Protein AF-A0A1A8DP61-F1 (afdb_monomer_lite)

Sequence (142 aa):
QLWLGPAAFINHDCKPNCKFLPGEKNIACVEVIRPISPGEEITCYYGASFFGEGNEMCECCTCERNGEGHFKHKGKQPECEETKDPVGQKYRLRERFLRHHRERGYFASRPITPGIHSGIFKAIPSRNSFTQQMRRNALKNK

Structure (mmCIF, N/CA/C/O backbone):
data_AF-A0A1A8DP61-F1
#
_entry.id   AF-A0A1A8DP61-F1
#
loop_
_atom_site.group_PDB
_atom_site.id
_atom_site.type_symbol
_atom_site.label_atom_id
_atom_site.label_alt_id
_atom_site.label_comp_id
_atom_site.label_asym_id
_atom_site.label_entity_id
_atom_site.label_seq_id
_atom_site.pdbx_PDB_ins_code
_atom_site.Cartn_x
_atom_site.Cartn_y
_atom_site.Cartn_z
_atom_site.occupancy
_atom_site.B_iso_or_equiv
_atom_site.auth_seq_id
_atom_site.auth_comp_id
_atom_site.auth_asym_id
_atom_site.auth_atom_id
_atom_site.pdbx_PDB_model_num
ATOM 1 N N . GLN A 1 1 ? 11.836 9.857 -5.756 1.00 81.38 1 GLN A N 1
ATOM 2 C CA . GLN A 1 1 ? 11.772 8.754 -6.738 1.00 81.38 1 GLN A CA 1
ATOM 3 C C . GLN A 1 1 ? 10.406 8.768 -7.407 1.00 81.38 1 GLN A C 1
ATOM 5 O O . GLN A 1 1 ? 9.420 8.913 -6.695 1.00 81.38 1 GLN A O 1
ATOM 10 N N . LEU A 1 2 ? 10.336 8.635 -8.732 1.00 86.56 2 LEU A N 1
ATOM 11 C CA . LEU A 1 2 ? 9.071 8.479 -9.454 1.00 86.56 2 LEU A CA 1
ATOM 12 C C . LEU A 1 2 ? 8.832 6.988 -9.731 1.00 86.56 2 LEU A C 1
ATOM 14 O O . LEU A 1 2 ? 9.728 6.319 -10.238 1.00 86.56 2 LEU A O 1
ATOM 18 N N . TRP A 1 3 ? 7.645 6.488 -9.393 1.00 86.81 3 TRP A N 1
ATOM 19 C CA . TRP A 1 3 ? 7.223 5.106 -9.635 1.00 86.81 3 TRP A CA 1
ATOM 20 C C . TRP A 1 3 ? 6.145 5.093 -10.721 1.00 86.81 3 TRP A C 1
ATOM 22 O O . TRP A 1 3 ? 5.155 5.813 -10.612 1.00 86.81 3 TRP A O 1
ATOM 32 N N . LEU A 1 4 ? 6.354 4.304 -11.776 1.00 89.94 4 LEU A N 1
ATOM 33 C CA . LEU A 1 4 ? 5.454 4.172 -12.927 1.00 89.94 4 LEU A CA 1
ATOM 34 C C . LEU A 1 4 ? 5.276 2.691 -13.292 1.00 89.94 4 LEU A C 1
ATOM 36 O O . LEU A 1 4 ? 5.991 1.825 -12.792 1.00 89.94 4 LEU A O 1
ATOM 40 N N . GLY A 1 5 ? 4.332 2.409 -14.191 1.00 91.81 5 GLY A N 1
ATOM 41 C CA . GLY A 1 5 ? 4.021 1.051 -14.643 1.00 91.81 5 GLY A CA 1
ATOM 42 C C . GLY A 1 5 ? 2.966 0.353 -13.775 1.00 91.81 5 GLY A C 1
ATOM 43 O O . GLY A 1 5 ? 2.326 1.000 -12.947 1.00 91.81 5 GLY A O 1
ATOM 44 N N . PRO A 1 6 ? 2.753 -0.963 -13.955 1.00 93.31 6 PRO A N 1
ATOM 45 C CA . PRO A 1 6 ? 1.671 -1.693 -13.287 1.00 93.31 6 PRO A CA 1
ATOM 46 C C . PRO A 1 6 ? 1.725 -1.612 -11.757 1.00 93.31 6 PRO A C 1
ATOM 48 O O . PRO A 1 6 ? 0.696 -1.466 -11.103 1.00 93.31 6 PRO A O 1
ATOM 51 N N . ALA A 1 7 ? 2.933 -1.636 -11.188 1.00 92.69 7 ALA A N 1
ATOM 52 C CA . ALA A 1 7 ? 3.150 -1.551 -9.748 1.00 92.69 7 ALA A CA 1
ATOM 53 C C . ALA A 1 7 ? 2.680 -0.216 -9.134 1.00 92.69 7 ALA A C 1
ATOM 55 O O . ALA A 1 7 ? 2.421 -0.164 -7.936 1.00 92.69 7 ALA A O 1
ATOM 56 N N . ALA A 1 8 ? 2.515 0.843 -9.938 1.00 94.25 8 ALA A N 1
ATOM 57 C CA . ALA A 1 8 ? 2.014 2.136 -9.468 1.00 94.25 8 ALA A CA 1
ATOM 58 C C . ALA A 1 8 ? 0.517 2.119 -9.097 1.00 94.25 8 ALA A C 1
ATOM 60 O O . ALA A 1 8 ? 0.042 3.061 -8.469 1.00 94.25 8 ALA A O 1
ATOM 61 N N . PHE A 1 9 ? -0.222 1.067 -9.468 1.00 95.75 9 PHE A N 1
ATOM 62 C CA . PHE A 1 9 ? -1.626 0.873 -9.085 1.00 95.75 9 PHE A CA 1
ATOM 63 C C . PHE A 1 9 ? -1.802 0.085 -7.778 1.00 95.75 9 PHE A C 1
ATOM 65 O O . PHE A 1 9 ? -2.929 -0.091 -7.324 1.00 95.75 9 PHE A O 1
ATOM 72 N N . ILE A 1 10 ? -0.716 -0.423 -7.186 1.00 96.69 10 ILE A N 1
ATOM 73 C CA . ILE A 1 10 ? -0.772 -1.184 -5.933 1.00 96.69 10 ILE A CA 1
ATOM 74 C C . ILE A 1 10 ? -1.010 -0.214 -4.792 1.00 96.69 10 ILE A C 1
ATOM 76 O O . ILE A 1 10 ? -0.174 0.658 -4.579 1.00 96.69 10 ILE A O 1
ATOM 80 N N . ASN A 1 11 ? -2.098 -0.391 -4.046 1.00 97.75 11 ASN A N 1
ATOM 81 C CA . ASN A 1 11 ? -2.468 0.474 -2.930 1.00 97.75 11 ASN A CA 1
ATOM 82 C C . ASN A 1 11 ? -1.607 0.249 -1.677 1.00 97.75 11 ASN A C 1
ATOM 84 O O . ASN A 1 11 ? -0.914 -0.764 -1.523 1.00 97.75 11 ASN A O 1
ATOM 88 N N . HIS A 1 12 ? -1.682 1.217 -0.764 1.00 97.94 12 HIS A N 1
ATOM 89 C CA . HIS A 1 12 ? -1.059 1.136 0.548 1.00 97.94 12 HIS A CA 1
ATOM 90 C C . HIS A 1 12 ? -1.902 0.328 1.537 1.00 97.94 12 HIS A C 1
ATOM 92 O O . HIS A 1 12 ? -3.103 0.564 1.664 1.00 97.94 12 HIS A O 1
ATOM 98 N N . ASP A 1 13 ? -1.248 -0.517 2.330 1.00 98.25 13 ASP A N 1
ATOM 99 C CA . ASP A 1 13 ? -1.798 -1.007 3.594 1.00 98.25 13 ASP A CA 1
ATOM 100 C C . ASP A 1 13 ? -0.703 -1.051 4.675 1.00 98.25 13 ASP A C 1
ATOM 102 O O . ASP A 1 13 ? 0.438 -1.416 4.386 1.00 98.25 13 ASP A O 1
ATOM 106 N N . CYS A 1 14 ? -1.033 -0.663 5.914 1.00 97.31 14 CYS A N 1
ATOM 107 C CA . CYS A 1 14 ? -0.095 -0.678 7.045 1.00 97.31 14 CYS A CA 1
ATOM 108 C C . CYS A 1 14 ? 0.348 -2.102 7.435 1.00 97.31 14 CYS A C 1
ATOM 110 O O . CYS A 1 14 ? 1.405 -2.271 8.042 1.00 97.31 14 CYS A O 1
ATOM 112 N N . LYS A 1 15 ? -0.427 -3.129 7.064 1.00 97.50 15 LYS A N 1
ATOM 113 C CA . LYS A 1 15 ? -0.088 -4.552 7.183 1.00 97.50 15 LYS A CA 1
ATOM 114 C C . LYS A 1 15 ? -0.264 -5.240 5.816 1.00 97.50 15 LYS A C 1
ATOM 116 O O . LYS A 1 15 ? -1.211 -6.008 5.608 1.00 97.50 15 LYS A O 1
ATOM 121 N N . PRO A 1 16 ? 0.652 -4.978 4.870 1.00 97.94 16 PRO A N 1
ATOM 122 C CA . PRO A 1 16 ? 0.499 -5.394 3.480 1.00 97.94 16 PRO A CA 1
ATOM 123 C C . PRO A 1 16 ? 0.636 -6.913 3.290 1.00 97.94 16 PRO A C 1
ATOM 125 O O . PRO A 1 16 ? 1.073 -7.636 4.191 1.00 97.94 16 PRO A O 1
ATOM 128 N N . ASN A 1 17 ? 0.275 -7.416 2.105 1.00 98.06 17 ASN A N 1
ATOM 129 C CA . ASN A 1 17 ? 0.634 -8.780 1.677 1.00 98.06 17 ASN A CA 1
ATOM 130 C C . ASN A 1 17 ? 1.867 -8.858 0.783 1.00 98.06 17 ASN A C 1
ATOM 132 O O . ASN A 1 17 ? 2.411 -9.953 0.618 1.00 98.06 17 ASN A O 1
ATOM 136 N N . CYS A 1 18 ? 2.333 -7.725 0.269 1.00 98.00 18 CYS A N 1
ATOM 137 C CA . CYS A 1 18 ? 3.506 -7.650 -0.578 1.00 98.00 18 CYS A CA 1
ATOM 138 C C . CYS A 1 18 ? 4.481 -6.556 -0.124 1.00 98.00 18 CYS A C 1
ATOM 140 O O . CYS A 1 18 ? 4.142 -5.643 0.632 1.00 98.00 18 CYS A O 1
ATOM 142 N N . LYS A 1 19 ? 5.716 -6.634 -0.619 1.00 96.12 19 LYS A N 1
ATOM 143 C CA . LYS A 1 19 ? 6.719 -5.567 -0.508 1.00 96.12 19 LYS A CA 1
ATOM 144 C C . LYS A 1 19 ? 7.386 -5.320 -1.858 1.00 96.12 19 LYS A C 1
ATOM 146 O O . LYS A 1 19 ? 7.486 -6.225 -2.687 1.00 96.12 19 LYS A O 1
ATOM 151 N N . PHE A 1 20 ? 7.872 -4.101 -2.063 1.00 93.81 20 PHE A N 1
ATOM 152 C CA . PHE A 1 20 ? 8.689 -3.783 -3.228 1.00 93.81 20 PHE A CA 1
ATOM 153 C C . PHE A 1 20 ? 10.116 -4.288 -3.027 1.00 93.81 20 PHE A C 1
ATOM 155 O O . PHE A 1 20 ? 10.739 -4.017 -2.001 1.00 93.81 20 PHE A O 1
ATOM 162 N N . LEU A 1 21 ? 10.636 -4.993 -4.025 1.00 91.88 21 LEU A N 1
ATOM 163 C CA . LEU A 1 21 ? 12.039 -5.353 -4.121 1.00 91.88 21 LEU A CA 1
ATOM 164 C C . LEU A 1 21 ? 12.726 -4.453 -5.150 1.00 91.88 21 LEU A C 1
ATOM 166 O O . LEU A 1 21 ? 12.216 -4.325 -6.270 1.00 91.88 21 LEU A O 1
ATOM 170 N N . PRO A 1 22 ? 13.877 -3.849 -4.811 1.00 87.00 22 PRO A N 1
ATOM 171 C CA . PRO A 1 22 ? 14.697 -3.176 -5.803 1.00 87.00 22 PRO A CA 1
ATOM 172 C C . PRO A 1 22 ? 15.260 -4.224 -6.7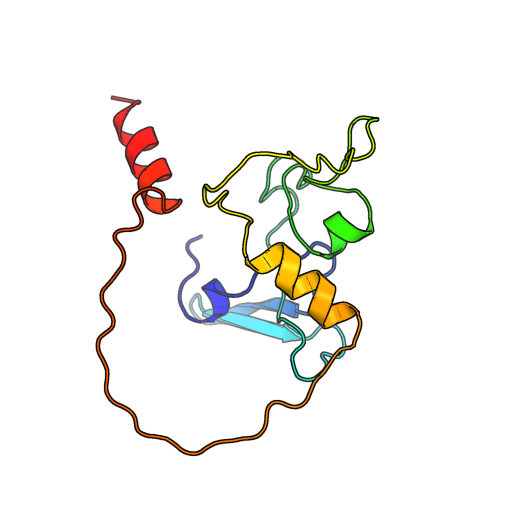70 1.00 87.00 22 PRO A C 1
ATOM 174 O O . PRO A 1 22 ? 15.873 -5.203 -6.350 1.00 87.00 22 PRO A O 1
ATOM 177 N N . GLY A 1 23 ? 15.018 -4.032 -8.062 1.00 82.50 23 GLY A N 1
ATOM 178 C CA . GLY A 1 23 ? 15.614 -4.817 -9.136 1.00 82.50 23 GLY A CA 1
ATOM 179 C C . GLY A 1 23 ? 16.762 -4.071 -9.813 1.00 82.50 23 GLY A C 1
ATOM 180 O O . GLY A 1 23 ? 17.247 -3.039 -9.344 1.00 82.50 23 GLY A O 1
ATOM 181 N N . GLU A 1 24 ? 17.190 -4.587 -10.961 1.00 85.19 24 GLU A N 1
ATOM 182 C CA . GLU A 1 24 ? 18.213 -3.947 -11.785 1.00 85.19 24 GLU A CA 1
ATOM 183 C C . GLU A 1 24 ? 17.661 -2.731 -12.548 1.00 85.19 24 GLU A C 1
ATOM 185 O O . GLU A 1 24 ? 16.478 -2.660 -12.882 1.00 85.19 24 GLU A O 1
ATOM 190 N N . LYS A 1 25 ? 18.538 -1.774 -12.880 1.00 83.81 25 LYS A N 1
ATOM 191 C CA . LYS A 1 25 ? 18.260 -0.673 -13.828 1.00 83.81 25 LYS A CA 1
ATOM 192 C C . LYS A 1 25 ? 16.977 0.130 -13.526 1.00 83.81 25 LYS A C 1
ATOM 194 O O . LYS A 1 25 ? 16.229 0.467 -14.439 1.00 83.81 25 LYS A O 1
ATOM 199 N N . ASN A 1 26 ? 16.751 0.489 -12.258 1.00 82.12 26 ASN A N 1
ATOM 200 C CA . ASN A 1 26 ? 15.581 1.255 -11.784 1.00 82.12 26 ASN A CA 1
ATOM 201 C C . ASN A 1 26 ? 14.229 0.530 -11.916 1.00 82.12 26 ASN A C 1
ATOM 203 O O . ASN A 1 26 ? 13.180 1.174 -11.874 1.00 82.12 26 ASN A O 1
ATOM 207 N N . ILE A 1 27 ? 14.237 -0.794 -12.068 1.00 87.44 27 ILE A N 1
ATOM 208 C CA . ILE A 1 27 ? 13.030 -1.619 -12.038 1.00 87.44 27 ILE A CA 1
ATOM 209 C C . ILE A 1 27 ? 12.773 -2.047 -10.594 1.00 87.44 27 ILE A C 1
ATOM 211 O O . ILE A 1 27 ? 13.706 -2.294 -9.832 1.00 87.44 27 ILE A O 1
ATOM 215 N N . ALA A 1 28 ? 11.504 -2.149 -10.217 1.00 89.81 28 ALA A N 1
ATOM 216 C CA . ALA A 1 28 ? 11.097 -2.742 -8.956 1.00 89.81 28 ALA A CA 1
ATOM 217 C C . ALA A 1 28 ? 10.124 -3.890 -9.214 1.00 89.81 28 ALA A C 1
ATOM 219 O O . ALA A 1 28 ? 9.235 -3.787 -10.063 1.00 89.81 28 ALA A O 1
ATOM 220 N N . CYS A 1 29 ? 10.295 -4.966 -8.458 1.00 91.62 29 CYS A N 1
ATOM 221 C CA . CYS A 1 29 ? 9.402 -6.117 -8.462 1.00 91.62 29 CYS A CA 1
ATOM 222 C C . CYS A 1 29 ? 8.603 -6.158 -7.159 1.00 91.62 29 CYS A C 1
ATOM 224 O O . CYS A 1 29 ? 8.917 -5.461 -6.195 1.00 91.62 29 CYS A O 1
ATOM 226 N N . VAL A 1 30 ? 7.556 -6.974 -7.132 1.00 94.56 30 VAL A N 1
ATOM 227 C CA . VAL A 1 30 ? 6.680 -7.131 -5.969 1.00 94.56 30 VAL A CA 1
ATOM 228 C C . VAL A 1 30 ? 6.837 -8.554 -5.455 1.00 94.56 30 VAL A C 1
ATOM 230 O O . VAL A 1 30 ? 6.611 -9.503 -6.201 1.00 94.56 30 VAL A O 1
ATOM 233 N N . GLU A 1 31 ? 7.245 -8.696 -4.198 1.00 96.25 31 GLU A N 1
ATOM 234 C CA . GLU A 1 31 ? 7.394 -9.988 -3.528 1.00 96.25 31 GLU A CA 1
ATOM 235 C C . GLU A 1 31 ? 6.270 -10.189 -2.515 1.00 96.25 31 GLU A C 1
ATOM 237 O O . GLU A 1 31 ? 5.963 -9.293 -1.725 1.00 96.25 31 GLU A O 1
ATOM 242 N N . VAL A 1 32 ? 5.683 -11.384 -2.532 1.00 97.81 32 VAL A N 1
ATOM 243 C CA . VAL A 1 32 ? 4.643 -11.811 -1.595 1.00 97.81 32 VAL A CA 1
ATOM 244 C C . VAL A 1 32 ? 5.279 -12.136 -0.242 1.00 97.81 32 VAL A C 1
ATOM 246 O O . VAL A 1 32 ? 6.207 -12.935 -0.171 1.00 97.81 32 VAL A O 1
ATOM 249 N N . ILE A 1 33 ? 4.765 -11.547 0.841 1.00 97.62 33 ILE A N 1
ATOM 250 C CA . ILE A 1 33 ? 5.266 -11.759 2.214 1.00 97.62 33 ILE A CA 1
ATOM 251 C C . ILE A 1 33 ? 4.315 -12.581 3.097 1.00 97.62 33 ILE A C 1
ATOM 253 O O . ILE A 1 33 ? 4.676 -12.961 4.208 1.00 97.62 33 ILE A O 1
ATOM 257 N N . ARG A 1 34 ? 3.099 -12.866 2.617 1.00 96.12 34 ARG A N 1
ATOM 258 C CA . ARG A 1 34 ? 2.129 -13.784 3.240 1.00 96.12 34 ARG A CA 1
ATOM 259 C C . ARG A 1 34 ? 1.189 -14.366 2.178 1.00 96.12 34 ARG A C 1
ATOM 261 O O . ARG A 1 34 ? 1.019 -13.722 1.147 1.00 96.12 34 ARG A O 1
ATOM 268 N N . PRO A 1 35 ? 0.546 -15.525 2.409 1.00 97.00 35 PRO A N 1
ATOM 269 C CA . PRO A 1 35 ? -0.415 -16.089 1.460 1.00 97.00 35 PRO A CA 1
ATOM 270 C C . PRO A 1 35 ? -1.502 -15.082 1.046 1.00 97.00 35 PRO A C 1
ATOM 272 O O . PRO A 1 35 ? -1.988 -14.320 1.887 1.00 97.00 35 PRO A O 1
ATOM 275 N N . ILE A 1 36 ? -1.871 -15.104 -0.239 1.00 96.69 36 ILE A N 1
ATOM 276 C CA . ILE A 1 36 ? -2.885 -14.232 -0.853 1.00 96.69 36 ILE A CA 1
ATOM 277 C C . ILE A 1 36 ? -3.982 -15.117 -1.442 1.00 96.69 36 ILE A C 1
ATOM 279 O O . ILE A 1 36 ? -3.699 -15.999 -2.255 1.00 96.69 36 ILE A O 1
ATOM 283 N N . SER A 1 37 ? -5.230 -14.893 -1.035 1.00 96.19 37 SER A N 1
ATOM 284 C CA . SER A 1 37 ? -6.373 -15.653 -1.562 1.00 96.19 37 SER A CA 1
ATOM 285 C C . SER A 1 37 ? -6.879 -15.075 -2.891 1.00 96.19 37 SER A C 1
ATOM 287 O O . SER A 1 37 ? -6.766 -13.868 -3.116 1.00 96.19 37 SER A O 1
ATOM 289 N N . PRO A 1 38 ? -7.501 -15.877 -3.778 1.00 96.12 38 PRO A N 1
ATOM 290 C CA . PRO A 1 38 ? -8.117 -15.354 -4.993 1.00 96.12 38 PRO A CA 1
ATOM 291 C C . PRO A 1 38 ? -9.110 -14.221 -4.699 1.00 96.12 38 PRO A C 1
ATOM 293 O O . PRO A 1 38 ? -10.035 -14.366 -3.901 1.00 96.12 38 PRO A O 1
ATOM 296 N N . GLY A 1 39 ? -8.914 -13.078 -5.359 1.00 95.19 39 GLY A N 1
ATOM 297 C CA . GLY A 1 39 ? -9.726 -11.877 -5.169 1.00 95.19 39 GLY A CA 1
ATOM 298 C C . GLY A 1 39 ? -9.275 -10.961 -4.026 1.00 95.19 39 GLY A C 1
ATOM 299 O O . GLY A 1 39 ? -9.800 -9.848 -3.939 1.00 95.19 39 GLY A O 1
ATOM 300 N N . GLU A 1 40 ? -8.318 -11.369 -3.194 1.00 94.88 40 GLU A N 1
ATOM 301 C CA . GLU A 1 40 ? -7.658 -10.470 -2.246 1.00 94.88 40 GLU A CA 1
ATOM 302 C C . GLU A 1 40 ? -6.855 -9.401 -3.005 1.00 94.88 40 GLU A C 1
ATOM 304 O O . GLU A 1 40 ? -6.253 -9.666 -4.046 1.00 94.88 40 GLU A O 1
ATOM 309 N N . GLU A 1 41 ? -6.891 -8.168 -2.510 1.00 97.38 41 GLU A N 1
ATOM 310 C CA . GLU A 1 41 ? -6.170 -7.046 -3.106 1.00 97.38 41 GLU A CA 1
ATOM 311 C C . GLU A 1 41 ? -4.668 -7.150 -2.820 1.00 97.38 41 GLU A C 1
ATOM 313 O O . GLU A 1 41 ? -4.272 -7.431 -1.690 1.00 97.38 41 GLU A O 1
ATOM 318 N N . ILE A 1 42 ? -3.827 -6.894 -3.825 1.00 97.19 42 ILE A N 1
ATOM 319 C CA . ILE A 1 42 ? -2.377 -6.779 -3.639 1.00 97.19 42 ILE A CA 1
ATOM 320 C C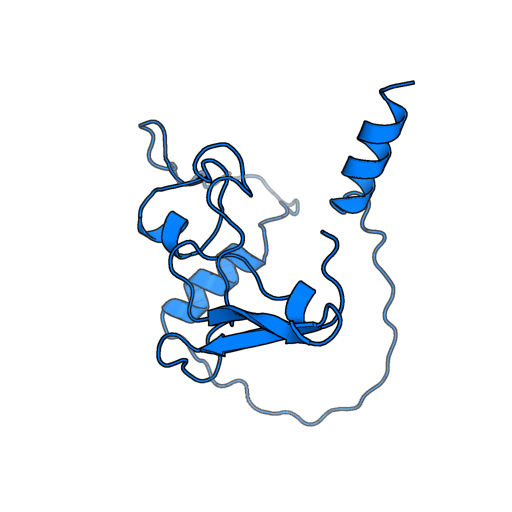 . ILE A 1 42 ? -2.083 -5.407 -3.029 1.00 97.19 42 ILE A C 1
ATOM 322 O O . ILE A 1 42 ? -2.411 -4.385 -3.630 1.00 97.19 42 ILE A O 1
ATOM 326 N N . THR A 1 43 ? -1.439 -5.386 -1.865 1.00 98.25 43 THR A N 1
ATOM 327 C CA . THR A 1 43 ? -1.095 -4.163 -1.131 1.00 98.25 43 THR A CA 1
ATOM 328 C C . THR A 1 43 ? 0.375 -4.161 -0.736 1.00 98.25 43 THR A C 1
ATOM 330 O O . THR A 1 43 ? 0.954 -5.205 -0.431 1.00 98.25 43 THR A O 1
ATOM 333 N N . CYS A 1 44 ? 0.984 -2.976 -0.726 1.00 98.00 44 CYS A N 1
ATOM 334 C CA . CYS A 1 44 ? 2.370 -2.759 -0.313 1.00 98.00 44 CYS A CA 1
ATOM 335 C C . CYS A 1 44 ? 2.453 -1.662 0.750 1.00 98.00 44 CYS A C 1
ATOM 337 O O . CYS A 1 44 ? 1.573 -0.815 0.865 1.00 98.00 44 CYS A O 1
ATOM 339 N N . TYR A 1 45 ? 3.557 -1.622 1.491 1.00 97.44 45 TYR A N 1
ATOM 340 C CA . TYR A 1 45 ? 3.851 -0.499 2.375 1.00 97.44 45 TYR A CA 1
ATOM 341 C C . TYR A 1 45 ? 4.653 0.575 1.639 1.00 97.44 45 TYR A C 1
ATOM 343 O O . TYR A 1 45 ? 5.736 0.310 1.120 1.00 97.44 45 TYR A O 1
ATOM 351 N N . TYR A 1 46 ? 4.124 1.796 1.603 1.00 96.06 46 TYR A N 1
ATOM 352 C CA . TYR A 1 46 ? 4.771 2.922 0.913 1.00 96.06 46 TYR A CA 1
ATOM 353 C C . TYR A 1 46 ? 5.851 3.606 1.760 1.00 96.06 46 TYR A C 1
ATOM 355 O O . TYR A 1 46 ? 6.788 4.181 1.213 1.00 96.06 46 TYR A O 1
ATOM 363 N N . GLY A 1 47 ? 5.709 3.579 3.087 1.00 94.88 47 GLY A N 1
ATOM 364 C CA . GLY A 1 47 ? 6.566 4.308 4.020 1.00 94.88 47 GLY A CA 1
ATOM 365 C C . GLY A 1 47 ? 5.819 4.738 5.284 1.00 94.88 47 GLY A C 1
ATOM 366 O O . GLY A 1 47 ? 4.592 4.673 5.339 1.00 94.88 47 GLY A O 1
ATOM 367 N N . ALA A 1 48 ? 6.570 5.180 6.296 1.00 94.69 48 ALA A N 1
ATOM 368 C CA . ALA A 1 48 ? 6.046 5.512 7.630 1.00 94.69 48 ALA A CA 1
ATOM 369 C C . ALA A 1 48 ? 5.263 6.820 7.720 1.00 94.69 48 ALA A C 1
ATOM 371 O O . ALA A 1 48 ? 4.458 6.973 8.633 1.00 94.69 48 ALA A O 1
ATOM 372 N N . SER A 1 49 ? 5.472 7.728 6.770 1.00 95.19 49 SER A N 1
ATOM 373 C CA . SER A 1 49 ? 4.823 9.039 6.774 1.00 95.19 49 SER A CA 1
ATOM 374 C C . SER A 1 49 ? 4.360 9.453 5.378 1.00 95.19 49 SER A C 1
ATOM 376 O O . SER A 1 49 ? 4.514 10.603 4.972 1.00 95.19 49 SER A O 1
ATOM 378 N N . PHE A 1 50 ? 3.856 8.497 4.590 1.00 96.25 50 PHE A N 1
ATOM 379 C CA . PHE A 1 50 ? 3.346 8.801 3.250 1.00 96.25 50 PHE A CA 1
ATOM 380 C C . PHE A 1 50 ? 2.028 9.582 3.332 1.00 96.25 50 PHE A C 1
ATOM 382 O O . PHE A 1 50 ? 1.814 10.527 2.576 1.00 96.25 50 PHE A O 1
ATOM 389 N N . PHE A 1 51 ? 1.170 9.221 4.290 1.00 96.19 51 PHE A N 1
ATOM 390 C CA . PHE A 1 51 ? -0.113 9.877 4.547 1.00 96.19 51 PHE A CA 1
ATOM 391 C C . PHE A 1 51 ? -0.044 10.746 5.813 1.00 96.19 51 PHE A C 1
ATOM 393 O O . PHE A 1 51 ? -0.797 10.527 6.758 1.00 96.19 51 PHE A O 1
ATOM 400 N N . GLY A 1 52 ? 0.878 11.712 5.855 1.00 94.19 52 GLY A N 1
ATOM 401 C CA . GLY A 1 52 ? 1.132 12.531 7.052 1.00 94.19 52 GLY A CA 1
ATOM 402 C C . GLY A 1 52 ? 2.071 11.859 8.054 1.00 94.19 52 GLY A C 1
ATOM 403 O O . GLY A 1 52 ? 2.525 10.739 7.827 1.00 94.19 52 GLY A O 1
ATOM 404 N N . GLU A 1 53 ? 2.398 12.546 9.150 1.00 94.62 53 GLU A N 1
ATOM 405 C CA . GLU A 1 53 ? 3.324 12.024 10.162 1.00 94.62 53 GLU A CA 1
ATOM 406 C C . GLU A 1 53 ? 2.769 10.742 10.796 1.00 94.62 53 GLU A C 1
ATOM 408 O O . GLU A 1 53 ? 1.617 10.692 11.224 1.00 94.62 53 GLU A O 1
ATOM 413 N N . GLY A 1 54 ? 3.563 9.667 10.787 1.00 94.06 54 GLY A N 1
ATOM 414 C CA . GLY A 1 54 ? 3.125 8.374 11.316 1.00 94.06 54 GLY A CA 1
ATOM 415 C C . GLY A 1 54 ? 1.891 7.804 10.607 1.00 94.06 54 GLY A C 1
ATOM 416 O O . GLY A 1 54 ? 1.139 7.047 11.218 1.00 94.06 54 GLY A O 1
ATOM 417 N N . ASN A 1 55 ? 1.657 8.185 9.343 1.00 96.19 55 ASN A N 1
ATOM 418 C CA . ASN A 1 55 ? 0.494 7.783 8.552 1.00 96.19 55 ASN A CA 1
ATOM 419 C C . ASN A 1 55 ? -0.855 8.148 9.212 1.00 96.19 55 ASN A C 1
ATOM 421 O O . ASN A 1 55 ? -1.845 7.428 9.060 1.00 96.19 55 ASN A O 1
ATOM 425 N N . GLU A 1 56 ? -0.923 9.284 9.915 1.00 95.00 56 GLU A N 1
ATOM 426 C CA . GLU A 1 56 ? -2.137 9.758 10.599 1.00 95.00 56 GLU A CA 1
ATOM 427 C C . GLU A 1 56 ? -3.345 10.009 9.677 1.00 95.00 56 GLU A C 1
ATOM 429 O O . GLU A 1 56 ? -4.475 10.033 10.150 1.00 95.00 56 GLU A O 1
ATOM 434 N N . MET A 1 57 ? -3.142 10.164 8.366 1.00 94.81 57 MET A N 1
ATOM 435 C CA . MET A 1 57 ? -4.214 10.308 7.371 1.00 94.81 57 MET A CA 1
ATOM 436 C C . MET A 1 57 ? -4.419 9.037 6.532 1.00 94.81 57 MET A C 1
ATOM 438 O O . MET A 1 57 ? -5.057 9.090 5.486 1.00 94.81 57 MET A O 1
ATOM 442 N N . CYS A 1 58 ? -3.857 7.893 6.935 1.00 96.81 58 CYS A N 1
ATOM 443 C CA . CYS A 1 58 ? -3.986 6.648 6.179 1.00 96.81 58 CYS A CA 1
ATOM 444 C C . CYS A 1 58 ? -5.416 6.090 6.230 1.00 96.81 58 CYS A C 1
ATOM 446 O O . CYS A 1 58 ? -6.011 5.971 7.301 1.00 96.81 58 CYS A O 1
ATOM 448 N N . GLU A 1 59 ? -5.935 5.698 5.065 1.00 97.00 59 GLU A N 1
ATOM 449 C CA . GLU A 1 59 ? -7.292 5.165 4.877 1.00 97.00 59 GLU A CA 1
ATOM 450 C C . GLU A 1 59 ? -7.301 3.663 4.509 1.00 97.00 59 GLU A C 1
ATOM 452 O O . GLU A 1 59 ? -8.263 3.160 3.925 1.00 97.00 59 GLU A O 1
ATOM 457 N N . CYS A 1 60 ? -6.221 2.930 4.810 1.00 96.50 60 CYS A N 1
ATOM 458 C CA . CYS A 1 60 ? -6.130 1.500 4.498 1.00 96.50 60 CYS A CA 1
ATOM 459 C C . CYS A 1 60 ? -7.037 0.625 5.381 1.00 96.50 60 CYS A C 1
ATOM 461 O O . CYS A 1 60 ? -7.476 1.039 6.458 1.00 96.50 60 CYS A O 1
ATOM 463 N N . CYS A 1 61 ? -7.271 -0.621 4.954 1.00 94.31 61 CYS A N 1
ATOM 464 C CA . CYS A 1 61 ? -8.145 -1.558 5.665 1.00 94.31 61 CYS A CA 1
ATOM 465 C C . CYS A 1 61 ? -7.609 -1.896 7.063 1.00 94.31 61 CYS A C 1
ATOM 467 O O . CYS A 1 61 ? -8.389 -2.031 8.005 1.00 94.31 61 CYS A O 1
ATOM 469 N N . THR A 1 62 ? -6.287 -2.011 7.221 1.00 95.81 62 THR A N 1
ATOM 470 C CA . THR A 1 62 ? -5.676 -2.228 8.543 1.00 95.81 62 THR A CA 1
ATOM 471 C C . THR A 1 62 ? -5.960 -1.072 9.500 1.00 95.81 62 THR A C 1
ATOM 473 O O . THR A 1 62 ? -6.381 -1.312 10.631 1.00 95.81 62 THR A O 1
ATOM 476 N N . CYS A 1 63 ? -5.813 0.176 9.047 1.00 95.50 63 CYS A N 1
ATOM 477 C CA . CYS A 1 63 ? -6.128 1.345 9.868 1.00 95.50 63 CYS A CA 1
ATOM 478 C C . CYS A 1 63 ? -7.621 1.421 10.213 1.00 95.50 63 CYS A C 1
ATOM 480 O O . CYS A 1 63 ? -7.953 1.727 11.355 1.00 95.50 63 CYS A O 1
ATOM 482 N N . GLU A 1 64 ? -8.518 1.093 9.273 1.00 94.06 64 GLU A N 1
ATOM 483 C CA . GLU A 1 64 ? -9.968 1.066 9.531 1.00 94.06 64 GLU A CA 1
ATOM 484 C C . GLU A 1 64 ? -10.322 0.061 10.632 1.00 94.06 64 GLU A C 1
ATOM 486 O O . GLU A 1 64 ? -11.070 0.390 11.551 1.00 94.06 64 GLU A O 1
ATOM 491 N N . ARG A 1 65 ? -9.738 -1.143 10.589 1.00 92.56 65 ARG A N 1
ATOM 492 C CA . ARG A 1 65 ? -9.975 -2.191 11.596 1.00 92.56 65 ARG A CA 1
ATOM 493 C C . ARG A 1 65 ? -9.396 -1.847 12.967 1.00 92.56 65 ARG A C 1
ATOM 495 O O . ARG A 1 65 ? -10.008 -2.189 13.975 1.00 92.56 65 ARG A O 1
ATOM 502 N N . ASN A 1 66 ? -8.240 -1.190 13.007 1.00 93.44 66 ASN A N 1
ATOM 503 C CA . ASN A 1 66 ? -7.559 -0.846 14.255 1.00 93.44 66 ASN A CA 1
ATOM 504 C C . ASN A 1 66 ? -8.046 0.476 14.875 1.00 93.44 66 ASN A C 1
ATOM 506 O O . ASN A 1 66 ? -7.688 0.776 16.011 1.00 93.44 66 ASN A O 1
ATOM 510 N N . GLY A 1 67 ? -8.827 1.286 14.149 1.00 93.75 67 GLY A N 1
ATOM 511 C CA . GLY A 1 67 ? -9.150 2.653 14.573 1.00 93.75 67 GLY A CA 1
ATOM 512 C C . GLY A 1 67 ? -7.921 3.571 14.569 1.00 93.75 67 GLY A C 1
ATOM 513 O O . GLY A 1 67 ? -7.769 4.428 15.437 1.00 93.75 67 GLY A O 1
ATOM 514 N N . GLU A 1 68 ? -7.018 3.365 13.612 1.00 94.50 68 GLU A N 1
ATOM 515 C CA . GLU A 1 68 ? -5.775 4.120 13.428 1.00 94.50 68 GLU A CA 1
ATOM 516 C C . GLU A 1 68 ? -5.847 4.988 12.163 1.00 94.50 68 GLU A C 1
ATOM 518 O O . GLU A 1 68 ? -6.836 4.967 11.427 1.00 94.50 68 GLU A O 1
ATOM 523 N N . GLY A 1 69 ? -4.789 5.759 11.893 1.00 94.88 69 GLY A N 1
ATOM 524 C CA . GLY A 1 69 ? -4.731 6.644 10.730 1.00 94.88 69 GLY A CA 1
ATOM 525 C C . GLY A 1 69 ? -5.918 7.606 10.703 1.00 94.88 69 GLY A C 1
ATOM 526 O O . GLY A 1 69 ? -6.302 8.163 11.735 1.00 94.88 69 GLY A O 1
ATOM 527 N N . HIS A 1 70 ? -6.548 7.738 9.535 1.00 93.69 70 HIS A N 1
ATOM 528 C CA . HIS A 1 70 ? -7.723 8.589 9.353 1.00 93.69 70 HIS A CA 1
ATOM 529 C C . HIS A 1 70 ? -8.890 8.195 10.278 1.00 93.69 70 HIS A C 1
ATOM 531 O O . HIS A 1 70 ? -9.697 9.036 10.671 1.00 93.69 70 HIS A O 1
ATOM 537 N N . PHE A 1 71 ? -8.970 6.918 10.662 1.00 92.00 71 PHE A N 1
ATOM 538 C CA . PHE A 1 71 ? -10.039 6.359 11.493 1.00 92.00 71 PHE A CA 1
ATOM 539 C C . PHE A 1 71 ? -9.774 6.491 12.991 1.00 92.00 71 PHE A C 1
ATOM 541 O O . PHE A 1 71 ? -10.546 5.971 13.800 1.00 92.00 71 PHE A O 1
ATOM 548 N N . LYS A 1 72 ? -8.711 7.205 13.380 1.00 88.56 72 LYS A N 1
ATOM 549 C CA . LYS A 1 72 ? -8.432 7.572 14.766 1.00 88.56 72 LYS A CA 1
ATOM 550 C C . LYS A 1 72 ? -9.473 8.586 15.238 1.00 88.56 72 LYS A C 1
ATOM 552 O O . LYS A 1 72 ? -9.232 9.790 15.307 1.00 88.56 72 LYS A O 1
ATOM 557 N N . HIS A 1 73 ? -10.675 8.095 15.532 1.00 68.81 73 HIS A N 1
ATOM 558 C CA . HIS A 1 73 ? -11.769 8.884 16.070 1.00 68.81 73 HIS A CA 1
ATOM 559 C C . HIS A 1 73 ? -11.291 9.573 17.350 1.00 68.81 73 HIS A C 1
ATOM 561 O O . HIS A 1 73 ? -11.054 8.933 18.374 1.00 68.81 73 HIS A O 1
ATOM 567 N N . LYS A 1 74 ? -11.176 10.904 17.310 1.00 57.78 74 LYS A N 1
ATOM 568 C CA . LYS A 1 74 ? -11.068 11.728 18.516 1.00 57.78 74 LYS A CA 1
ATOM 569 C C . LYS A 1 74 ? -12.393 11.621 19.281 1.00 57.78 74 LYS A C 1
ATOM 571 O O . LYS A 1 74 ? -13.279 12.443 19.098 1.00 57.78 74 LYS A O 1
ATOM 576 N N . GLY A 1 75 ? -12.570 10.564 20.073 1.00 47.78 75 GLY A N 1
ATOM 577 C CA . GLY A 1 75 ? -13.588 10.460 21.126 1.00 47.78 75 GLY A CA 1
ATOM 578 C C . GLY A 1 75 ? -15.070 10.542 20.730 1.00 47.78 75 GLY A C 1
ATOM 579 O O . GLY A 1 75 ? -15.909 10.560 21.623 1.00 47.78 75 GLY A O 1
ATOM 580 N N . LYS A 1 76 ? -15.436 10.573 19.446 1.00 41.41 76 LYS A N 1
ATOM 581 C CA . LYS A 1 76 ? -16.830 10.422 19.013 1.00 41.41 76 LYS A CA 1
ATOM 582 C C . LYS A 1 76 ? -16.937 9.213 18.107 1.00 41.41 76 LYS A C 1
ATOM 584 O O . LYS A 1 76 ? -16.330 9.184 17.035 1.00 41.41 76 LYS A O 1
ATOM 589 N N . GLN A 1 77 ? -17.716 8.229 18.559 1.00 44.47 77 GLN A N 1
ATOM 590 C CA . GLN A 1 77 ? -18.283 7.232 17.662 1.00 44.47 77 GLN A CA 1
ATOM 591 C C . GLN A 1 77 ? -18.867 7.974 16.452 1.00 44.47 77 GLN A C 1
ATOM 593 O O . GLN A 1 77 ? -19.439 9.053 16.641 1.00 44.47 77 GLN A O 1
ATOM 598 N N . PRO A 1 78 ? -18.709 7.458 15.225 1.00 46.84 78 PRO A N 1
ATOM 599 C CA . PRO A 1 78 ? -19.480 7.976 14.117 1.00 46.84 78 PRO A CA 1
ATOM 600 C C . PRO A 1 78 ? -20.938 7.694 14.467 1.00 46.84 78 PRO A C 1
ATOM 602 O O . PRO A 1 78 ? -21.399 6.560 14.354 1.00 46.84 78 PRO A O 1
ATOM 605 N N . GLU A 1 79 ? -21.646 8.713 14.949 1.00 41.56 79 GLU A N 1
ATOM 606 C CA . GLU A 1 79 ? -23.093 8.716 14.863 1.00 41.56 79 GLU A CA 1
ATOM 607 C C . GLU A 1 79 ? -23.380 8.430 13.393 1.00 41.56 79 GLU A C 1
ATOM 609 O O . GLU A 1 79 ? -22.878 9.110 12.490 1.00 41.56 79 GLU A O 1
ATOM 614 N N . CYS A 1 80 ? -24.057 7.316 13.144 1.00 43.22 80 CYS A N 1
ATOM 615 C CA . CYS A 1 80 ? -24.646 7.062 11.855 1.00 43.22 80 CYS A CA 1
ATOM 616 C C . CYS A 1 80 ? -25.643 8.194 11.620 1.00 43.22 80 CYS A C 1
ATOM 618 O O . CYS A 1 80 ? -26.805 8.099 11.996 1.00 43.22 80 CYS A O 1
ATOM 620 N N . GLU A 1 81 ? -25.180 9.290 11.020 1.00 41.50 81 GLU A N 1
ATOM 621 C CA . GLU A 1 81 ? -26.064 10.299 10.470 1.00 41.50 81 GLU A CA 1
ATOM 622 C C . GLU A 1 81 ? -26.822 9.630 9.319 1.00 41.50 81 GLU A C 1
ATOM 624 O O . GLU A 1 81 ? -26.433 9.674 8.148 1.00 41.50 81 GLU A O 1
ATOM 629 N N . GLU A 1 82 ? -27.931 8.974 9.658 1.00 41.53 82 GLU A N 1
ATOM 630 C CA . GLU A 1 82 ? -29.073 8.863 8.771 1.00 41.53 82 GLU A CA 1
ATOM 631 C C . GLU A 1 82 ? -29.562 10.287 8.514 1.00 41.53 82 GLU A C 1
ATOM 633 O O . GLU A 1 82 ? -30.517 10.775 9.116 1.00 41.53 82 GLU A O 1
ATOM 638 N N . THR A 1 83 ? -28.871 10.996 7.620 1.00 38.19 83 THR A N 1
ATOM 639 C CA . THR A 1 83 ? -29.385 12.247 7.088 1.00 38.19 83 THR A CA 1
ATOM 640 C C . THR A 1 83 ? -30.638 11.901 6.301 1.00 38.19 83 THR A C 1
ATOM 642 O O . THR A 1 83 ? -30.556 11.405 5.172 1.00 38.19 83 THR A O 1
ATOM 645 N N . LYS A 1 84 ? -31.794 12.121 6.927 1.00 42.53 84 LYS A N 1
ATOM 646 C CA . LYS A 1 84 ? -33.100 12.199 6.277 1.00 42.53 84 LYS A CA 1
ATOM 647 C C . LYS A 1 84 ? -33.117 13.442 5.384 1.00 42.53 84 LYS A C 1
ATOM 649 O O . LYS A 1 84 ? -33.782 14.416 5.705 1.00 42.53 84 LYS A O 1
ATOM 654 N N . ASP A 1 85 ? -32.380 13.406 4.279 1.00 39.41 85 ASP A N 1
ATOM 655 C CA . ASP A 1 85 ? -32.464 14.424 3.235 1.00 39.41 85 ASP A CA 1
ATOM 656 C C . ASP A 1 85 ? -33.145 13.829 1.995 1.00 39.41 85 ASP A C 1
ATOM 658 O O . ASP A 1 85 ? -32.752 12.752 1.525 1.00 39.41 85 ASP A O 1
ATOM 662 N N . PRO A 1 86 ? -34.182 14.496 1.458 1.00 45.44 86 PRO A N 1
ATOM 663 C CA . PRO A 1 86 ? -34.901 14.029 0.289 1.00 45.44 86 PRO A CA 1
ATOM 664 C C . PRO A 1 86 ? -34.039 14.220 -0.965 1.00 45.44 86 PRO A C 1
ATOM 666 O O . PRO A 1 86 ? -33.437 15.266 -1.171 1.00 45.44 86 PRO A O 1
ATOM 669 N N . VAL A 1 87 ? -34.011 13.186 -1.809 1.00 48.72 87 VAL A N 1
ATOM 670 C CA . VAL A 1 87 ? -33.675 13.227 -3.245 1.00 48.72 87 VAL A CA 1
ATOM 671 C C . VAL A 1 87 ? -32.478 14.123 -3.613 1.00 48.72 87 VAL A C 1
ATOM 673 O O . VAL A 1 87 ? -32.623 15.228 -4.124 1.00 48.72 87 VAL A O 1
ATOM 676 N N . GLY A 1 88 ? -31.262 13.607 -3.446 1.00 41.62 88 GLY A N 1
ATOM 677 C CA . GLY A 1 88 ? -30.071 14.243 -4.009 1.00 41.62 88 GLY A CA 1
ATOM 678 C C . GLY A 1 88 ? -28.826 13.421 -3.732 1.00 41.62 88 GLY A C 1
ATOM 679 O O . GLY A 1 88 ? -28.475 13.187 -2.582 1.00 41.62 88 GLY A O 1
ATOM 680 N N . GLN A 1 89 ? -28.176 12.929 -4.785 1.00 51.38 89 GLN A N 1
ATOM 681 C CA . GLN A 1 89 ? -27.003 12.057 -4.720 1.00 51.38 89 GLN A CA 1
ATOM 682 C C . GLN A 1 89 ? -25.867 12.676 -3.883 1.00 51.38 89 GLN A C 1
ATOM 684 O O . GLN A 1 89 ? -25.016 13.393 -4.406 1.00 51.38 89 GLN A O 1
ATOM 689 N N . LYS A 1 90 ? -25.785 12.325 -2.594 1.00 43.25 90 LYS A N 1
ATOM 690 C CA . LYS A 1 90 ? -24.515 12.378 -1.861 1.00 43.25 90 LYS A CA 1
ATOM 691 C C . LYS A 1 90 ? -23.570 11.399 -2.551 1.00 43.25 90 LYS A C 1
ATOM 693 O O . LYS A 1 90 ? -23.894 10.217 -2.692 1.00 43.25 90 LYS A O 1
ATOM 698 N N . TYR A 1 91 ? -22.401 11.871 -2.975 1.00 45.53 91 TYR A N 1
ATOM 699 C CA . TYR A 1 91 ? -21.297 11.002 -3.367 1.00 45.53 91 TYR A CA 1
ATOM 700 C C . TYR A 1 91 ? -20.857 10.209 -2.127 1.00 45.53 91 TYR A C 1
ATOM 702 O O . TYR A 1 91 ? -19.935 10.589 -1.413 1.00 45.53 91 TYR A O 1
ATOM 710 N N . ARG A 1 92 ? -21.555 9.110 -1.823 1.00 53.16 92 ARG A N 1
ATOM 711 C CA . ARG A 1 92 ? -20.997 8.050 -0.985 1.00 53.16 92 ARG A CA 1
ATOM 712 C C . ARG A 1 92 ? -19.805 7.518 -1.766 1.00 53.16 92 ARG A C 1
ATOM 714 O O . ARG A 1 92 ? -19.989 7.111 -2.913 1.00 53.16 92 ARG A O 1
ATOM 721 N N . LEU A 1 93 ? -18.609 7.519 -1.172 1.00 52.34 93 LEU A N 1
ATOM 722 C CA . LEU A 1 93 ? -17.454 6.822 -1.741 1.00 52.34 93 LEU A CA 1
ATOM 723 C C . LEU A 1 93 ? -17.865 5.369 -1.983 1.00 52.34 93 LEU A C 1
ATOM 725 O O . LEU A 1 93 ? -17.983 4.569 -1.053 1.00 52.34 93 LEU A O 1
ATOM 729 N N . ARG A 1 94 ? -18.172 5.067 -3.245 1.00 51.25 94 ARG A N 1
ATOM 730 C CA . ARG A 1 94 ? -18.808 3.824 -3.691 1.00 51.25 94 ARG A CA 1
ATOM 731 C C . ARG A 1 94 ? -17.989 2.595 -3.292 1.00 51.25 94 ARG A C 1
ATOM 733 O O . ARG A 1 94 ? -18.559 1.536 -3.055 1.00 51.25 94 ARG A O 1
ATOM 740 N N . GLU A 1 95 ? -16.681 2.767 -3.129 1.00 54.44 95 GLU A N 1
ATOM 741 C CA . GLU A 1 95 ? -15.758 1.749 -2.629 1.00 54.44 95 GLU A CA 1
ATOM 742 C C . GLU A 1 95 ? -16.034 1.316 -1.188 1.00 54.44 95 GLU A C 1
ATOM 744 O O . GLU A 1 95 ? -16.069 0.117 -0.930 1.00 54.44 95 GLU A O 1
ATOM 749 N N . ARG A 1 96 ? -16.306 2.239 -0.253 1.00 53.78 96 ARG A N 1
ATOM 750 C CA . ARG A 1 96 ? -16.432 1.900 1.179 1.00 53.78 96 ARG A CA 1
ATOM 751 C C . ARG A 1 96 ? -17.593 0.940 1.459 1.00 53.78 96 ARG A C 1
ATOM 753 O O . ARG A 1 96 ? -17.474 0.032 2.275 1.00 53.78 96 ARG A O 1
ATOM 760 N N . PHE A 1 97 ? -18.705 1.104 0.743 1.00 50.47 97 PHE A N 1
ATOM 761 C CA . PHE A 1 97 ? -19.872 0.224 0.865 1.00 50.47 97 PHE A CA 1
ATOM 762 C C . PHE A 1 97 ? -19.638 -1.155 0.228 1.00 50.47 97 PHE A C 1
ATOM 764 O O . PHE A 1 97 ? -20.042 -2.176 0.784 1.00 50.47 97 PHE A O 1
ATOM 771 N N . LEU A 1 98 ? -18.951 -1.194 -0.918 1.00 56.03 98 LEU A N 1
ATOM 772 C CA . LEU A 1 98 ? -18.621 -2.442 -1.609 1.00 56.03 98 LEU A CA 1
ATOM 773 C C . LEU A 1 98 ? -17.594 -3.279 -0.825 1.00 56.03 98 LEU A C 1
ATOM 775 O O . LEU A 1 98 ? -17.728 -4.502 -0.793 1.00 56.03 98 LEU A O 1
ATOM 779 N N . ARG A 1 99 ? -16.628 -2.642 -0.139 1.00 62.62 99 ARG A N 1
ATOM 780 C CA . ARG A 1 99 ? -15.637 -3.320 0.724 1.00 62.62 99 ARG A CA 1
ATOM 781 C C . ARG A 1 99 ? -16.296 -4.093 1.871 1.00 62.62 99 ARG A C 1
ATOM 783 O O . ARG A 1 99 ? -16.104 -5.302 1.972 1.00 62.62 99 ARG A O 1
ATOM 790 N N . HIS A 1 100 ? -17.162 -3.443 2.652 1.00 54.25 100 HIS A N 1
ATOM 791 C CA . HIS A 1 100 ? -17.887 -4.100 3.750 1.00 54.25 100 HIS A CA 1
ATOM 792 C C . HIS A 1 100 ? -18.771 -5.273 3.297 1.00 54.25 100 HIS A C 1
ATOM 794 O O . HIS A 1 100 ? -18.910 -6.260 4.019 1.00 54.25 100 HIS A O 1
ATOM 800 N N . HIS A 1 101 ? -19.383 -5.185 2.112 1.00 57.00 101 HIS A N 1
ATOM 801 C CA . HIS A 1 101 ? -20.198 -6.279 1.576 1.00 57.00 101 HIS A CA 1
ATOM 802 C C . HIS A 1 101 ? -19.360 -7.485 1.135 1.00 57.00 101 HIS A C 1
ATOM 804 O O . HIS A 1 101 ? -19.830 -8.618 1.239 1.00 57.00 101 HIS A O 1
ATOM 810 N N . ARG A 1 102 ? -18.122 -7.254 0.682 1.00 58.72 102 ARG A N 1
ATOM 811 C CA . ARG A 1 102 ? -17.200 -8.308 0.242 1.00 58.72 102 ARG A CA 1
ATOM 812 C C . ARG A 1 102 ? -16.643 -9.114 1.418 1.00 58.72 102 ARG A C 1
ATOM 814 O O . ARG A 1 102 ? -16.548 -10.331 1.321 1.00 58.72 102 ARG A O 1
ATOM 821 N N . GLU A 1 103 ? -16.357 -8.456 2.541 1.00 55.38 103 GLU A N 1
ATOM 822 C CA . GLU A 1 103 ? -15.888 -9.113 3.774 1.00 55.38 103 GLU A CA 1
ATOM 823 C C . GLU A 1 103 ? -16.980 -9.942 4.472 1.00 55.38 103 GLU A C 1
ATOM 825 O O . GLU A 1 103 ? -16.674 -10.910 5.162 1.00 55.38 103 GLU A O 1
ATOM 830 N N . ARG A 1 104 ? -18.264 -9.614 4.267 1.00 54.53 104 ARG A N 1
ATOM 831 C CA . ARG A 1 104 ? -19.406 -10.332 4.865 1.00 54.53 104 ARG A CA 1
ATOM 832 C C . ARG A 1 104 ? -19.865 -11.577 4.094 1.00 54.53 104 ARG A C 1
ATOM 834 O O . ARG A 1 104 ? -20.893 -12.145 4.442 1.00 54.53 104 ARG A O 1
ATOM 841 N N . GLY A 1 105 ? -19.143 -12.006 3.058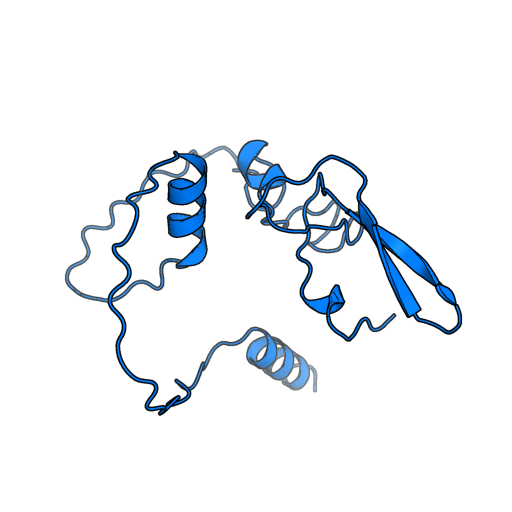 1.00 48.75 105 GLY A N 1
ATOM 842 C CA . GLY A 1 105 ? -19.378 -13.305 2.414 1.00 48.75 105 GLY A CA 1
ATOM 843 C C . GLY A 1 105 ? -20.692 -13.456 1.634 1.00 48.75 105 GLY A C 1
ATOM 844 O O . GLY A 1 105 ? -21.024 -14.568 1.234 1.00 48.75 105 GLY A O 1
ATOM 845 N N . TYR A 1 106 ? -21.431 -12.379 1.345 1.00 48.12 106 TYR A N 1
ATOM 846 C CA . TYR A 1 106 ? -22.627 -12.451 0.494 1.00 48.12 106 TYR A CA 1
ATOM 847 C C . TYR A 1 106 ? -22.248 -12.486 -0.995 1.00 48.12 106 TYR A C 1
ATOM 849 O O . TYR A 1 106 ? -22.508 -11.553 -1.756 1.00 48.12 106 TYR A O 1
ATOM 857 N N . PHE A 1 107 ? -21.631 -13.587 -1.426 1.00 44.88 107 PHE A N 1
ATOM 858 C CA . PHE A 1 107 ? -21.609 -13.969 -2.834 1.00 44.88 107 PHE A CA 1
ATOM 859 C C . PHE A 1 107 ? -23.005 -14.468 -3.223 1.00 44.88 107 PHE A C 1
ATOM 861 O O . PHE A 1 107 ? -23.304 -15.653 -3.123 1.00 44.88 107 PHE A O 1
ATOM 868 N N . ALA A 1 108 ? -23.865 -13.573 -3.709 1.00 43.47 108 ALA A N 1
ATOM 869 C CA . ALA A 1 108 ? -24.864 -14.008 -4.674 1.00 43.47 108 ALA A CA 1
ATOM 870 C C . ALA A 1 108 ? -24.122 -14.198 -6.002 1.00 43.47 108 ALA A C 1
ATOM 872 O O . ALA A 1 108 ? -23.689 -13.227 -6.629 1.00 43.47 108 ALA A O 1
ATOM 873 N N . SER A 1 109 ? -23.919 -15.453 -6.394 1.00 40.88 109 SER A N 1
ATOM 874 C CA . SER A 1 109 ? -23.519 -15.833 -7.744 1.00 40.88 109 SER A CA 1
ATOM 875 C C . SER A 1 109 ? -24.428 -15.115 -8.743 1.00 40.88 109 SER A C 1
ATOM 877 O O . SER A 1 109 ? -25.619 -15.397 -8.847 1.00 40.88 109 SER A O 1
ATOM 879 N N . ARG A 1 110 ? -23.887 -14.130 -9.467 1.00 44.69 110 ARG A N 1
ATOM 880 C CA . ARG A 1 110 ? -24.614 -13.541 -10.593 1.00 44.69 110 ARG A CA 1
ATOM 881 C C . ARG A 1 110 ? -24.650 -14.577 -11.720 1.00 44.69 110 ARG A C 1
ATOM 883 O O . ARG A 1 110 ? -23.580 -15.067 -12.086 1.00 44.69 110 ARG A O 1
ATOM 890 N N . PRO A 1 111 ? -25.822 -14.916 -12.282 1.00 37.72 111 PRO A N 1
ATOM 891 C CA . PRO A 1 111 ? -25.878 -15.778 -13.450 1.00 37.72 111 PRO A CA 1
ATOM 892 C C . PRO A 1 111 ? -25.202 -15.083 -14.637 1.00 37.72 111 PRO A C 1
ATOM 894 O O . PRO A 1 111 ? -25.398 -13.891 -14.884 1.00 37.72 111 PRO A O 1
ATOM 897 N N . ILE A 1 112 ? -24.372 -15.842 -15.349 1.00 39.69 112 ILE A N 1
ATOM 898 C CA . ILE A 1 112 ? -23.700 -15.423 -16.578 1.00 39.69 112 ILE A CA 1
ATOM 899 C C . ILE A 1 112 ? -24.759 -15.365 -17.683 1.00 39.69 112 ILE A C 1
ATOM 901 O O . ILE A 1 112 ? -25.214 -16.400 -18.161 1.00 39.69 112 ILE A O 1
ATOM 905 N N . THR A 1 113 ? -25.151 -14.164 -18.103 1.00 41.03 113 THR A N 1
ATOM 906 C CA . THR A 1 113 ? -25.874 -13.954 -19.366 1.00 41.03 113 THR A CA 1
ATOM 907 C C . THR A 1 113 ? -24.884 -13.501 -20.442 1.00 41.03 113 THR A 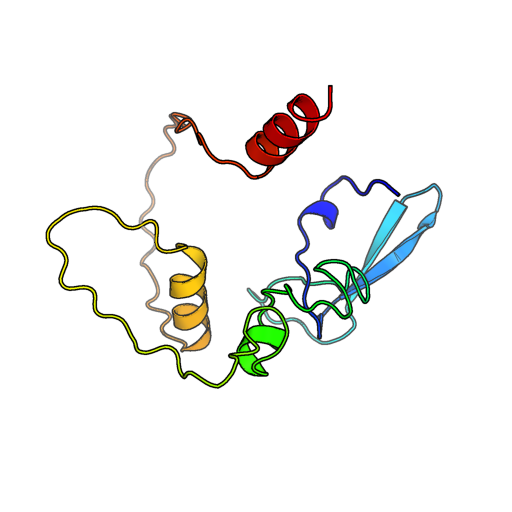C 1
ATOM 909 O O . THR A 1 113 ? -24.235 -12.468 -20.249 1.00 41.03 113 THR A O 1
ATOM 912 N N . PRO A 1 114 ? -24.742 -14.222 -21.569 1.00 41.75 114 PRO A N 1
ATOM 913 C CA . PRO A 1 114 ? -23.876 -13.803 -22.664 1.00 41.75 114 PRO A CA 1
ATOM 914 C C . PRO A 1 114 ? -24.576 -12.714 -23.491 1.00 41.75 114 PRO A C 1
ATOM 916 O O . PRO A 1 114 ? -25.674 -12.926 -23.998 1.00 41.75 114 PRO A O 1
ATOM 919 N N . GLY A 1 115 ? -23.956 -11.537 -23.626 1.00 34.16 115 GLY A N 1
ATOM 920 C CA . GLY A 1 115 ? -24.565 -10.421 -24.354 1.00 34.16 115 GLY A CA 1
ATOM 921 C C . GLY A 1 115 ? -23.612 -9.275 -24.698 1.00 34.16 115 GLY A C 1
ATOM 922 O O . GLY A 1 115 ? -23.481 -8.335 -23.928 1.00 34.16 115 GLY A O 1
ATOM 923 N N . ILE A 1 116 ? -22.985 -9.395 -25.873 1.00 32.66 116 ILE A N 1
ATOM 924 C CA . ILE A 1 116 ? -22.682 -8.360 -26.884 1.00 32.66 116 ILE A CA 1
ATOM 925 C C . ILE A 1 116 ? -21.947 -7.083 -26.421 1.00 32.66 116 ILE A C 1
ATOM 927 O O . ILE A 1 116 ? -22.486 -6.180 -25.788 1.00 32.66 116 ILE A O 1
ATOM 931 N N . HIS A 1 117 ? -20.697 -6.980 -26.876 1.00 43.41 117 HIS A N 1
ATOM 932 C CA . HIS A 1 117 ? -19.827 -5.812 -26.789 1.00 43.41 117 HIS A CA 1
ATOM 933 C C . HIS A 1 117 ? -20.265 -4.741 -27.807 1.00 43.41 117 HIS A C 1
ATOM 935 O O . HIS A 1 117 ? -20.065 -4.905 -29.008 1.00 43.41 117 HIS A O 1
ATOM 941 N N . SER A 1 118 ? -20.820 -3.621 -27.341 1.00 33.69 118 SER A N 1
ATOM 942 C CA . SER A 1 118 ? -20.905 -2.382 -28.126 1.00 33.69 118 SER A CA 1
ATOM 943 C C . SER A 1 118 ? -20.570 -1.199 -27.225 1.00 33.69 118 SER A C 1
ATOM 945 O O . SER A 1 118 ? -21.295 -0.896 -26.276 1.00 33.69 118 SER A O 1
ATOM 947 N N . GLY A 1 119 ? -19.422 -0.581 -27.493 1.00 39.44 119 GLY A N 1
ATOM 948 C CA . GLY A 1 119 ? -18.897 0.530 -26.715 1.00 39.44 119 GLY A 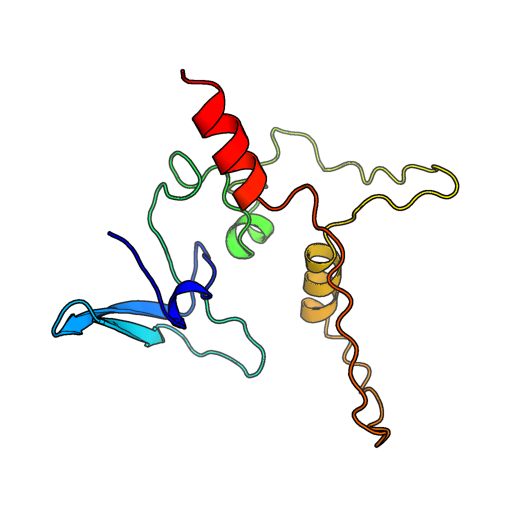CA 1
ATOM 949 C C . GLY A 1 119 ? -19.761 1.786 -26.778 1.00 39.44 119 GLY A C 1
ATOM 950 O O . GLY A 1 119 ? -20.580 1.949 -27.672 1.00 39.44 119 GLY A O 1
ATOM 951 N N . ILE A 1 120 ? -19.529 2.661 -25.800 1.00 36.91 120 ILE A N 1
ATOM 952 C CA . ILE A 1 120 ? -19.432 4.126 -25.885 1.00 36.91 120 ILE A CA 1
ATOM 953 C C . ILE A 1 120 ? -19.077 4.568 -24.454 1.00 36.91 120 ILE A C 1
ATOM 955 O O . ILE A 1 120 ? -19.933 4.769 -23.594 1.00 36.91 120 ILE A O 1
ATOM 959 N N . PHE A 1 121 ? -17.778 4.672 -24.161 1.00 34.47 121 PHE A N 1
ATOM 960 C CA . PHE A 1 121 ? -17.304 5.341 -22.950 1.00 34.47 121 PHE A CA 1
ATOM 961 C C . PHE A 1 121 ? -17.491 6.850 -23.144 1.00 34.47 121 PHE A C 1
ATOM 963 O O . PHE A 1 121 ? -16.600 7.538 -23.637 1.00 34.47 121 PHE A O 1
ATOM 970 N N . LYS A 1 122 ? -18.655 7.393 -22.774 1.00 36.31 122 LYS A N 1
ATOM 971 C CA . LYS A 1 122 ? -18.759 8.838 -22.540 1.00 36.31 122 LYS A CA 1
ATOM 972 C C . LYS A 1 122 ? -18.039 9.135 -21.229 1.00 36.31 122 LYS A C 1
ATOM 974 O O . LYS A 1 122 ? -18.539 8.817 -20.153 1.00 36.31 122 LYS A O 1
ATOM 979 N N . ALA A 1 123 ? -16.841 9.704 -21.340 1.00 38.78 123 ALA A N 1
ATOM 980 C CA . ALA A 1 123 ? -16.090 10.222 -20.209 1.00 38.78 123 ALA A CA 1
ATOM 981 C C . ALA A 1 123 ? -16.945 11.266 -19.478 1.00 38.78 123 ALA A C 1
ATOM 983 O O . ALA A 1 123 ? -17.229 12.341 -20.007 1.00 38.78 123 ALA A O 1
ATOM 984 N N . ILE A 1 124 ? -17.379 10.933 -18.264 1.00 45.19 124 ILE A N 1
ATOM 985 C CA . ILE A 1 124 ? -17.988 11.902 -17.357 1.00 45.19 124 ILE A CA 1
ATOM 986 C C . ILE A 1 124 ? -16.873 12.890 -16.990 1.00 45.19 124 ILE A C 1
ATOM 988 O O . ILE A 1 124 ? -15.819 12.446 -16.522 1.00 45.19 124 ILE A O 1
ATOM 992 N N . PRO A 1 125 ? -17.047 14.208 -17.193 1.00 35.62 125 PRO A N 1
ATOM 993 C CA . PRO A 1 125 ? -16.029 15.174 -16.825 1.00 35.62 125 PRO A CA 1
ATOM 994 C C . PRO A 1 125 ? -15.919 15.190 -15.299 1.00 35.62 125 PRO A C 1
ATOM 996 O O . PRO A 1 125 ? -16.721 15.810 -14.602 1.00 35.62 125 PRO A O 1
ATOM 999 N N . SER A 1 126 ? -14.930 14.471 -14.765 1.00 41.81 126 SER A N 1
ATOM 1000 C CA . SER A 1 126 ? -14.598 14.493 -13.344 1.00 41.81 126 SER A CA 1
ATOM 1001 C C . SER A 1 126 ? -14.013 15.861 -13.008 1.00 41.81 126 SER A C 1
ATOM 1003 O O . SER A 1 126 ? -12.823 16.135 -13.182 1.00 41.81 126 SER A O 1
ATOM 1005 N N . ARG A 1 127 ? -14.881 16.766 -12.560 1.00 45.41 127 ARG A N 1
ATOM 1006 C CA . ARG A 1 127 ? -14.511 18.118 -12.133 1.00 45.41 127 ARG A CA 1
ATOM 1007 C C . ARG A 1 127 ? -13.780 18.176 -10.788 1.00 45.41 127 ARG A C 1
ATOM 1009 O O . ARG A 1 127 ? -13.484 19.274 -10.343 1.00 45.41 127 ARG A O 1
ATOM 1016 N N . ASN A 1 128 ? -13.452 17.044 -10.161 1.00 48.16 128 ASN A N 1
ATOM 1017 C CA . ASN A 1 128 ? -12.686 17.000 -8.909 1.00 48.16 128 ASN A CA 1
ATOM 1018 C C . ASN A 1 128 ? -11.869 15.704 -8.777 1.00 48.16 128 ASN A C 1
ATOM 1020 O O . ASN A 1 128 ? -11.885 15.020 -7.760 1.00 48.16 128 ASN A O 1
ATOM 1024 N N . SER A 1 129 ? -11.121 15.367 -9.826 1.00 47.53 129 SER A N 1
ATOM 1025 C CA . SER A 1 129 ? -9.990 14.451 -9.677 1.00 47.53 129 SER A CA 1
ATOM 1026 C C . SER A 1 129 ? -8.919 15.102 -8.791 1.00 47.53 129 SER A C 1
ATOM 1028 O O . SER A 1 129 ? -8.631 16.289 -8.953 1.00 47.53 129 SER A O 1
ATOM 1030 N N . PHE A 1 130 ? -8.284 14.326 -7.910 1.00 50.75 130 PHE A N 1
ATOM 1031 C CA . PHE A 1 130 ? -7.109 14.706 -7.109 1.00 50.75 130 PHE A CA 1
ATOM 1032 C C . PHE A 1 130 ? -6.033 15.437 -7.943 1.00 50.75 130 PHE A C 1
ATOM 1034 O O . PHE A 1 130 ? -5.427 16.415 -7.499 1.00 50.75 130 PHE A O 1
ATOM 1041 N N . THR A 1 131 ? -5.889 15.063 -9.222 1.00 54.31 131 THR A N 1
ATOM 1042 C CA . THR A 1 131 ? -5.004 15.739 -10.189 1.00 54.31 131 THR A CA 1
ATOM 1043 C C . THR A 1 131 ? -5.373 17.206 -10.453 1.00 54.31 131 THR A C 1
ATOM 1045 O O . THR A 1 131 ? -4.497 18.038 -10.689 1.00 54.31 131 THR A O 1
ATOM 1048 N N . GLN A 1 132 ? -6.658 17.556 -10.394 1.00 50.19 132 GLN A N 1
ATOM 1049 C CA . GLN A 1 132 ? -7.170 18.914 -10.589 1.00 50.19 132 GLN A CA 1
ATOM 1050 C C . GLN A 1 132 ? -6.945 19.789 -9.345 1.00 50.19 132 GLN A C 1
ATOM 1052 O O . GLN A 1 132 ? -6.677 20.983 -9.479 1.00 50.19 132 GLN A O 1
ATOM 1057 N N . GLN A 1 133 ? -6.980 19.198 -8.147 1.00 56.03 133 GLN A N 1
ATOM 1058 C CA . GLN A 1 133 ? -6.711 19.898 -6.889 1.00 56.03 133 GLN A CA 1
ATOM 1059 C C . GLN A 1 133 ? -5.219 20.217 -6.720 1.00 56.03 133 GLN A C 1
ATOM 1061 O O . GLN A 1 133 ? -4.878 21.341 -6.356 1.00 56.03 133 GLN A O 1
ATOM 1066 N N . MET A 1 134 ? -4.334 19.298 -7.120 1.00 48.47 134 MET A N 1
ATOM 1067 C CA . MET A 1 134 ? -2.887 19.553 -7.185 1.00 48.47 134 MET A CA 1
ATOM 1068 C C . MET A 1 134 ? -2.543 20.680 -8.175 1.00 48.47 134 MET A C 1
ATOM 1070 O O . MET A 1 134 ? -1.781 21.583 -7.833 1.00 48.47 134 MET A O 1
ATOM 1074 N N . ARG A 1 135 ? -3.172 20.711 -9.365 1.00 53.34 135 ARG A N 1
ATOM 1075 C CA . ARG A 1 135 ? -3.009 21.829 -10.324 1.00 53.34 135 ARG A CA 1
ATOM 1076 C C . ARG A 1 135 ? -3.505 23.166 -9.767 1.00 53.34 135 ARG A C 1
ATOM 1078 O O . ARG A 1 135 ? -2.864 24.190 -9.984 1.00 53.34 135 ARG A O 1
ATOM 1085 N N . ARG A 1 136 ? -4.631 23.169 -9.048 1.00 51.72 136 ARG A N 1
ATOM 1086 C CA . ARG A 1 136 ? -5.214 24.389 -8.466 1.00 51.72 136 ARG A CA 1
ATOM 1087 C C . ARG A 1 136 ? -4.352 24.947 -7.326 1.00 51.72 136 ARG A C 1
ATOM 1089 O O . ARG A 1 136 ? -4.259 26.161 -7.195 1.00 51.72 136 ARG A O 1
ATOM 1096 N N . ASN A 1 137 ? -3.695 24.088 -6.548 1.00 53.97 137 ASN A N 1
ATOM 1097 C CA . ASN A 1 137 ? -2.777 24.507 -5.484 1.00 53.97 137 ASN A CA 1
ATOM 1098 C C . ASN A 1 137 ? -1.426 24.998 -6.032 1.00 53.97 137 ASN A C 1
ATOM 1100 O O . ASN A 1 137 ? -0.867 25.945 -5.492 1.00 53.97 137 ASN A O 1
ATOM 1104 N N . ALA A 1 138 ? -0.943 24.439 -7.148 1.00 51.47 138 ALA A N 1
ATOM 1105 C CA . ALA A 1 138 ? 0.281 24.907 -7.805 1.00 51.47 138 ALA A CA 1
ATOM 1106 C C . ALA A 1 138 ? 0.156 26.328 -8.395 1.00 51.47 138 ALA A C 1
ATOM 1108 O O . ALA A 1 138 ? 1.134 27.065 -8.439 1.00 51.47 138 ALA A O 1
ATOM 1109 N N . LEU A 1 139 ? -1.047 26.732 -8.821 1.00 54.12 139 LEU A N 1
ATOM 1110 C CA . LEU A 1 139 ? -1.317 28.067 -9.375 1.00 54.12 139 LEU A CA 1
ATOM 1111 C C . LEU A 1 139 ? -1.589 29.144 -8.311 1.00 54.12 139 LEU A C 1
ATOM 1113 O O . LEU A 1 139 ? -1.612 30.320 -8.648 1.00 54.12 139 LEU A O 1
ATOM 1117 N N . LYS A 1 140 ?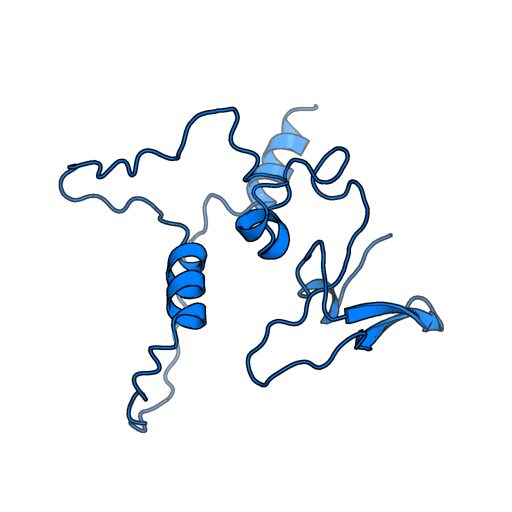 -1.805 28.757 -7.048 1.00 52.56 140 LYS A N 1
ATOM 1118 C CA . LYS A 1 140 ? -2.050 29.685 -5.930 1.00 52.56 140 LYS A CA 1
ATOM 1119 C C . LYS A 1 140 ? -0.771 30.180 -5.244 1.00 52.56 140 LYS A C 1
ATOM 1121 O O . LYS A 1 140 ? -0.858 31.074 -4.416 1.00 52.56 140 LYS A O 1
ATOM 1126 N N . ASN A 1 141 ? 0.384 29.611 -5.591 1.00 45.44 141 ASN A N 1
ATOM 1127 C CA . ASN A 1 141 ? 1.700 29.991 -5.064 1.00 45.44 141 ASN A CA 1
ATOM 1128 C C . ASN A 1 141 ? 2.526 30.794 -6.090 1.00 45.44 141 ASN A C 1
ATOM 1130 O O . ASN A 1 141 ? 3.739 30.609 -6.183 1.00 45.44 141 ASN A O 1
ATOM 1134 N N . LYS A 1 142 ? 1.870 31.641 -6.889 1.00 41.00 142 LYS A N 1
ATOM 1135 C CA . LYS A 1 142 ? 2.517 32.612 -7.778 1.00 41.00 142 LYS A CA 1
ATOM 1136 C C . LYS A 1 142 ? 2.128 34.023 -7.378 1.00 41.00 142 LYS A C 1
ATOM 1138 O O . LYS A 1 142 ? 0.927 34.213 -7.089 1.00 41.00 142 LYS A O 1
#

InterPro domains:
  IPR001214 SET domain [PF00856] (7-47)
  IPR001214 SET domain [PS50280] (1-47)
  IPR039977 Histone-lysine N-methyltransferase Suv4-20/Set9 [PTHR12977] (1-142)
  IPR046341 SET domain superfamily [G3DSA:2.170.270.10] (1-77)
  IPR046341 SET domain superfamily [SSF82199] (2-65)

Foldseek 3Di:
DDDDDPCVPAAADPDFQWEWDDDPPRDIDIGGPDDDDVPRGHHYHPDCAPCHHSQLQDPHPNCCVVCGRVSVDPPDDPPPPPPPDPDDDDPPVPVVVVVVVVVVPPPPPDDDDDDDDDDDPPDDPPPDDPVVVVVVVVVVVD

Radius of gyration: 19.6 Å; chains: 1; bounding box: 53×49×49 Å

Organism: Nothobranchius kadleci (NCBI:txid1051664)

Secondary structure (DSSP, 8-state):
----SGGGGPEE-SS-SEEEEE-STT-EEEEESS---TTPPPEE---TTTTSGGGTT---HHHHHHT-GGG--SS-----------S------HHHHHHHHHHTT---------------------TT-HHHHHHHHHTT--

pLDDT: mean 70.69, std 24.34, range [32.66, 98.25]